Protein AF-A0A8J5MTJ2-F1 (afdb_monomer)

Nearest PDB structures (foldseek):
  2j9d-assembly2_F  TM=2.399E-01  e=3.112E+00  Methanocaldococcus jannaschii

Organism: Homarus americanus (NCBI:txid6706)

Secondary structure (DSSP, 8-state):
--------SS--HHHHHHHHHHHHHHHTSSSPPP-EEEEEEEE-----EE-SS-EESB--SS----S-PPBP-EEEEEEEE-

pLDDT: mean 77.91, std 16.33, range [28.97, 95.56]

Structure (mmCIF, N/CA/C/O backbone):
data_AF-A0A8J5MTJ2-F1
#
_entry.id   AF-A0A8J5MTJ2-F1
#
loop_
_atom_site.group_PDB
_atom_site.id
_atom_site.type_symbol
_atom_site.label_atom_id
_atom_site.label_alt_id
_atom_site.label_comp_id
_atom_site.label_asym_id
_atom_site.label_entity_id
_atom_site.label_seq_id
_atom_site.pdbx_PDB_ins_code
_atom_site.Cartn_x
_atom_site.Cartn_y
_atom_site.Cartn_z
_atom_site.occupancy
_atom_site.B_iso_or_equiv
_atom_site.auth_seq_id
_atom_site.auth_comp_id
_atom_site.auth_asym_id
_atom_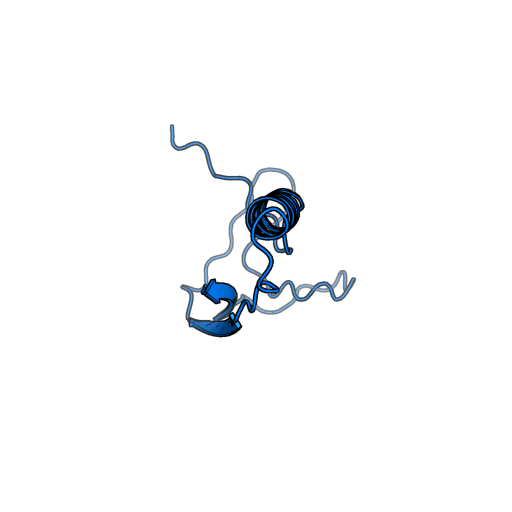site.auth_atom_id
_atom_site.pdbx_PDB_model_num
ATOM 1 N N . MET A 1 1 ? -10.789 0.847 -22.687 1.00 32.66 1 MET A N 1
ATOM 2 C CA . MET A 1 1 ? -9.866 1.887 -22.191 1.00 32.66 1 MET A CA 1
ATOM 3 C C . MET A 1 1 ? -9.951 1.837 -20.676 1.00 32.66 1 MET A C 1
ATOM 5 O O . MET A 1 1 ? -10.942 2.290 -20.122 1.00 32.66 1 MET A O 1
ATOM 9 N N . VAL A 1 2 ? -9.033 1.115 -20.033 1.00 35.16 2 VAL A N 1
ATOM 10 C CA . VAL A 1 2 ? -9.053 0.932 -18.576 1.00 35.16 2 VAL A CA 1
ATOM 11 C C . VAL A 1 2 ? -8.494 2.212 -17.973 1.00 35.16 2 VAL A C 1
ATOM 13 O O . VAL A 1 2 ? -7.353 2.571 -18.249 1.00 35.16 2 VAL A O 1
ATOM 16 N N . GLN A 1 3 ? -9.324 2.949 -17.238 1.00 28.97 3 GLN A N 1
ATOM 17 C CA . GLN A 1 3 ? -8.844 4.077 -16.453 1.00 28.97 3 GLN A CA 1
ATOM 18 C C . GLN A 1 3 ? -8.019 3.500 -15.304 1.00 28.97 3 GLN A C 1
ATOM 20 O O . GLN A 1 3 ? -8.564 2.833 -14.426 1.00 28.97 3 GLN A O 1
ATOM 25 N N . TYR A 1 4 ? -6.702 3.692 -15.354 1.00 39.22 4 TYR A N 1
ATOM 26 C CA . TYR A 1 4 ? -5.827 3.336 -14.248 1.00 39.22 4 TYR A CA 1
ATOM 27 C C . TYR A 1 4 ? -6.161 4.250 -13.070 1.00 39.22 4 TYR A C 1
ATOM 29 O O . TYR A 1 4 ? -6.095 5.477 -13.169 1.00 39.22 4 TYR A O 1
ATOM 37 N N . SER A 1 5 ? -6.593 3.629 -11.975 1.00 42.50 5 SER A N 1
ATOM 38 C CA . SER A 1 5 ? -6.757 4.294 -10.690 1.00 42.50 5 SER A CA 1
ATOM 39 C C . SER A 1 5 ? -5.414 4.895 -10.285 1.00 42.50 5 SER A C 1
ATOM 41 O O . SER A 1 5 ? -4.381 4.237 -10.383 1.00 42.50 5 SER A O 1
ATOM 43 N N . ARG A 1 6 ? -5.426 6.158 -9.864 1.00 45.19 6 ARG A N 1
ATOM 44 C CA . ARG A 1 6 ? -4.252 6.899 -9.403 1.00 45.19 6 ARG A CA 1
ATOM 45 C C . ARG A 1 6 ? -3.704 6.209 -8.145 1.00 45.19 6 ARG A C 1
ATOM 47 O O . ARG A 1 6 ? -4.199 6.463 -7.051 1.00 45.19 6 ARG A O 1
ATOM 54 N N . SER A 1 7 ? -2.729 5.312 -8.286 1.00 53.47 7 SER A N 1
ATOM 55 C CA . SER A 1 7 ? -2.091 4.646 -7.147 1.00 53.47 7 SER A CA 1
ATOM 56 C C . SER A 1 7 ? -1.088 5.600 -6.503 1.00 53.47 7 SER A C 1
ATOM 58 O O . SER A 1 7 ? 0.079 5.6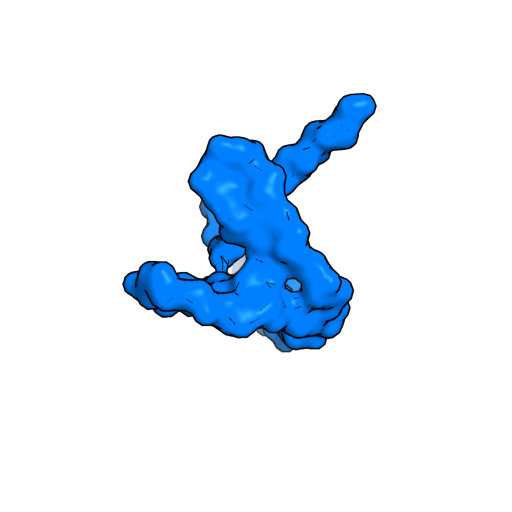74 -6.885 1.00 53.47 7 SER A O 1
ATOM 60 N N . GLU A 1 8 ? -1.563 6.407 -5.561 1.00 59.12 8 GLU A N 1
ATOM 61 C CA . GLU A 1 8 ? -0.692 7.162 -4.664 1.00 59.12 8 GLU A CA 1
ATOM 62 C C . GLU A 1 8 ? -0.171 6.194 -3.594 1.00 59.12 8 GLU A C 1
ATOM 64 O O . GLU A 1 8 ? -0.959 5.632 -2.837 1.00 59.12 8 GLU A O 1
ATOM 69 N N . THR A 1 9 ? 1.146 5.969 -3.536 1.00 61.25 9 THR A N 1
ATOM 70 C CA . THR A 1 9 ? 1.805 5.069 -2.568 1.00 61.25 9 THR A CA 1
ATOM 71 C C . THR A 1 9 ? 1.863 5.677 -1.161 1.00 61.25 9 THR A C 1
ATOM 73 O O . THR A 1 9 ? 2.922 5.840 -0.564 1.00 61.25 9 THR A O 1
ATOM 76 N N . ARG A 1 10 ? 0.723 6.138 -0.641 1.00 68.25 10 ARG A N 1
ATOM 77 C CA . ARG A 1 10 ? 0.604 6.831 0.648 1.00 68.25 10 ARG A CA 1
ATOM 78 C C . ARG A 1 10 ? -0.764 6.569 1.262 1.00 68.25 10 ARG A C 1
ATOM 80 O O . ARG A 1 10 ? -1.726 6.254 0.563 1.00 68.25 10 ARG A O 1
ATOM 87 N N . ILE A 1 11 ? -0.872 6.763 2.575 1.00 77.06 11 ILE A N 1
ATOM 88 C CA . ILE A 1 11 ? -2.186 6.834 3.219 1.00 77.06 11 ILE A CA 1
ATOM 89 C C . ILE A 1 11 ? -2.916 8.050 2.642 1.00 77.06 11 ILE A C 1
ATOM 91 O O . ILE A 1 11 ? -2.463 9.186 2.782 1.00 77.06 11 ILE A O 1
ATOM 95 N N . THR A 1 12 ? -4.037 7.803 1.969 1.00 84.12 12 THR A N 1
ATOM 96 C CA . THR A 1 12 ? -4.770 8.853 1.258 1.00 84.12 12 THR A CA 1
ATOM 97 C C . THR A 1 12 ? -5.561 9.742 2.221 1.00 84.12 12 THR A C 1
ATOM 99 O O . THR A 1 12 ? -6.074 9.292 3.254 1.00 84.12 12 THR A O 1
ATOM 102 N N . GLU A 1 13 ? -5.751 11.010 1.859 1.00 85.75 13 GLU A N 1
ATOM 103 C CA . GLU A 1 13 ? -6.648 11.905 2.601 1.00 85.75 13 GLU A CA 1
ATOM 104 C C . GLU A 1 13 ? -8.087 11.372 2.635 1.00 85.75 13 GLU A C 1
ATOM 106 O O . GLU A 1 13 ? -8.789 11.537 3.635 1.00 85.75 13 GLU A O 1
ATOM 111 N N . ALA A 1 14 ? -8.508 10.675 1.574 1.00 86.31 14 ALA A N 1
ATOM 112 C CA . ALA A 1 14 ? -9.810 10.024 1.499 1.00 86.31 14 ALA A CA 1
ATOM 113 C C . ALA A 1 14 ? -9.980 8.967 2.603 1.00 86.31 14 ALA A C 1
ATOM 115 O O . ALA A 1 14 ? -10.990 8.992 3.311 1.00 86.31 14 ALA A O 1
ATOM 116 N N . SER A 1 15 ? -8.977 8.104 2.818 1.00 85.31 15 SER A N 1
ATOM 117 C CA . SER A 1 15 ? -8.996 7.136 3.925 1.00 85.31 15 SER A CA 1
ATOM 118 C C . SER A 1 15 ? -9.074 7.819 5.294 1.00 85.31 15 SER A C 1
ATOM 120 O O . SER A 1 15 ? -9.895 7.433 6.125 1.00 85.31 15 SER A O 1
ATOM 122 N N . PHE A 1 16 ? -8.320 8.899 5.523 1.00 86.31 16 PHE A N 1
ATOM 123 C CA . PHE A 1 16 ? -8.414 9.655 6.778 1.00 86.31 16 PHE A CA 1
ATOM 124 C C . PHE A 1 16 ? -9.774 10.333 6.973 1.00 86.31 16 PHE A C 1
ATOM 126 O O . PHE A 1 16 ? -10.289 10.385 8.092 1.00 86.31 16 PHE A O 1
ATOM 133 N N . SER A 1 17 ? -10.367 10.866 5.906 1.00 89.19 17 SER A N 1
ATOM 134 C CA . SER A 1 17 ? -11.696 11.477 5.947 1.00 89.19 17 SER A CA 1
ATOM 135 C C . SER A 1 17 ? -12.769 10.456 6.337 1.00 89.19 17 SER A C 1
ATOM 137 O O . SER A 1 17 ? -13.599 10.735 7.206 1.00 89.19 17 SER A O 1
ATOM 139 N N . ALA A 1 18 ? -12.698 9.242 5.780 1.00 87.00 18 ALA A N 1
ATOM 140 C CA . ALA A 1 18 ? -13.599 8.145 6.123 1.00 87.00 18 ALA A CA 1
ATOM 141 C C . ALA A 1 18 ? -13.498 7.757 7.609 1.00 87.00 18 ALA A C 1
ATOM 143 O O . ALA A 1 18 ? -14.520 7.664 8.293 1.00 87.00 18 ALA A O 1
ATOM 144 N N . LEU A 1 19 ? -12.275 7.633 8.142 1.00 86.88 19 LEU A N 1
ATOM 145 C CA . LEU A 1 19 ? -12.045 7.371 9.568 1.00 86.88 19 LEU A CA 1
ATOM 146 C C . LEU A 1 19 ? -12.645 8.473 10.452 1.00 86.88 19 LEU A C 1
ATOM 148 O O . LEU A 1 19 ? -13.375 8.186 11.401 1.00 86.88 19 LEU A O 1
ATOM 152 N N . LYS A 1 20 ? -12.417 9.748 10.108 1.00 87.44 20 LYS A N 1
ATOM 153 C CA . LYS A 1 20 ? -12.999 10.892 10.833 1.00 87.44 20 LYS A CA 1
ATOM 154 C C . LYS A 1 20 ? -14.525 10.847 10.835 1.00 87.44 20 LYS A C 1
ATOM 156 O O . LYS A 1 20 ? -15.142 11.147 11.853 1.00 87.44 20 LYS A O 1
ATOM 161 N N . GLN A 1 21 ? -15.144 10.494 9.710 1.00 86.19 21 GLN A N 1
ATOM 162 C CA . GLN A 1 21 ? -16.598 10.389 9.621 1.00 86.19 21 GLN A CA 1
ATOM 163 C C . GLN A 1 21 ? -17.141 9.260 10.504 1.00 86.19 21 GLN A C 1
ATOM 165 O O . GLN A 1 21 ? -18.168 9.441 11.157 1.00 86.19 21 GLN A O 1
ATOM 170 N N . LYS A 1 22 ? -16.448 8.121 10.557 1.00 84.31 22 LYS A N 1
ATOM 171 C CA . LYS A 1 22 ? -16.818 6.979 11.398 1.00 84.31 22 LYS A CA 1
ATOM 172 C C . LYS A 1 22 ? -16.768 7.320 12.886 1.00 84.31 22 LYS A C 1
ATOM 174 O O . LYS A 1 22 ? -17.725 7.046 13.599 1.00 84.31 22 LYS A O 1
ATOM 179 N N . VAL A 1 23 ? -15.707 8.001 13.322 1.00 83.56 23 VAL A N 1
ATOM 180 C CA . VAL A 1 23 ? -15.564 8.483 14.707 1.00 83.56 23 VAL A CA 1
ATOM 181 C C . VAL A 1 23 ? -16.649 9.499 15.070 1.00 83.56 23 VAL A C 1
ATOM 183 O O . VAL A 1 23 ? -17.199 9.439 16.166 1.00 83.56 23 VAL A O 1
ATOM 186 N N . LYS A 1 24 ? -17.004 10.412 14.156 1.00 82.12 24 LYS A N 1
ATOM 187 C CA . LYS A 1 24 ? -18.092 11.378 14.389 1.00 82.12 24 LYS A CA 1
ATOM 188 C C . LYS A 1 24 ? -19.445 10.693 14.580 1.00 82.12 24 LYS A C 1
ATOM 190 O O . LYS A 1 24 ? -20.150 11.024 15.519 1.00 82.12 24 LYS A O 1
ATOM 195 N N . LYS A 1 25 ? -19.779 9.710 13.734 1.00 74.00 25 LYS A N 1
ATOM 196 C CA . LYS A 1 25 ? -21.047 8.962 13.834 1.00 74.00 25 LYS A CA 1
ATOM 197 C C . LYS A 1 25 ? -2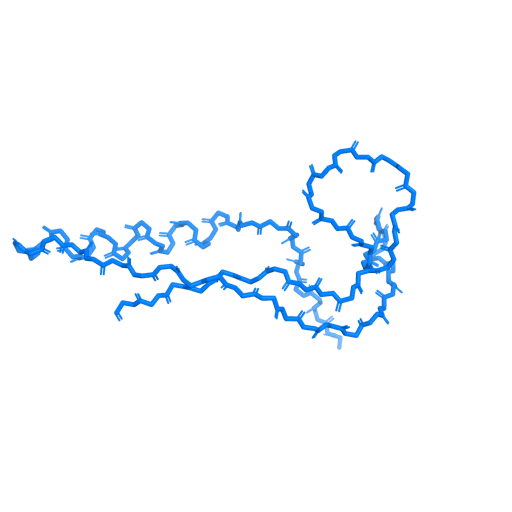1.219 8.249 15.173 1.00 74.00 25 LYS A C 1
ATOM 199 O O . LYS A 1 25 ? -22.331 8.136 15.657 1.00 74.00 25 LYS A O 1
ATOM 204 N N . SER A 1 26 ? -20.128 7.775 15.763 1.00 66.19 26 SER A N 1
ATOM 205 C CA . SER A 1 26 ? -20.168 7.112 17.065 1.00 66.19 26 SER A CA 1
ATOM 206 C C . SER A 1 26 ? -20.151 8.048 18.259 1.00 66.19 26 SER A C 1
ATOM 208 O O . SER A 1 26 ? -20.438 7.601 19.355 1.00 66.19 26 SER A O 1
ATOM 210 N N . THR A 1 27 ? -19.769 9.320 18.091 1.00 57.50 27 THR A N 1
ATOM 211 C CA . THR A 1 27 ? -19.717 10.251 19.233 1.00 57.50 27 THR A CA 1
ATOM 212 C C . THR A 1 27 ? -21.113 10.683 19.687 1.00 57.50 27 THR A C 1
ATOM 214 O O . THR A 1 27 ? -21.258 11.172 20.804 1.00 57.50 27 THR A O 1
ATOM 217 N N . ASP A 1 28 ? -22.128 10.479 18.840 1.00 59.47 28 ASP A N 1
ATOM 218 C CA . ASP A 1 28 ? -23.537 10.703 19.175 1.00 59.47 28 ASP A CA 1
ATOM 219 C C . ASP A 1 28 ? -24.097 9.604 20.107 1.00 59.47 28 ASP A C 1
ATOM 221 O O . ASP A 1 28 ? -25.107 9.820 20.777 1.00 59.47 28 ASP A O 1
ATOM 225 N N . GLU A 1 29 ? -23.413 8.457 20.226 1.00 57.31 29 GLU A N 1
ATOM 226 C CA . GLU A 1 29 ? -23.725 7.392 21.183 1.00 57.31 29 GLU A CA 1
ATOM 227 C C . GLU A 1 29 ? -22.669 7.393 22.303 1.00 57.31 29 GLU A C 1
ATOM 229 O O . GLU A 1 29 ? -21.470 7.453 22.065 1.00 57.31 29 GLU A O 1
ATOM 234 N N . THR A 1 30 ? -23.092 7.379 23.567 1.00 54.62 30 THR A N 1
ATOM 235 C CA . THR A 1 30 ? -22.266 7.671 24.764 1.00 54.62 30 THR A CA 1
ATOM 236 C C . THR A 1 30 ? -21.148 6.642 25.062 1.00 54.62 30 THR A C 1
ATOM 238 O O . THR A 1 30 ? -20.531 6.664 26.126 1.00 54.62 30 THR A O 1
ATOM 241 N N . SER A 1 31 ? -20.850 5.740 24.130 1.00 58.91 31 SER A N 1
ATOM 242 C CA . SER A 1 31 ? -19.780 4.746 24.181 1.00 58.91 31 SER A CA 1
ATOM 243 C C . SER A 1 31 ? -18.654 5.142 23.226 1.00 58.91 31 SER A C 1
ATOM 245 O O . SER A 1 31 ? -18.844 5.164 22.014 1.00 58.91 31 SER A O 1
ATOM 247 N N . GLY A 1 32 ? -17.470 5.456 23.759 1.00 59.81 32 GLY A N 1
ATOM 248 C CA . GLY A 1 32 ? -16.299 5.779 22.941 1.00 59.81 32 GLY A CA 1
ATOM 249 C C . GLY A 1 32 ? -16.011 4.696 21.896 1.00 59.81 32 GLY A C 1
ATOM 250 O O . GLY A 1 32 ? -16.030 3.506 22.205 1.00 59.81 32 GLY A O 1
ATOM 251 N N . ASN A 1 33 ? -15.740 5.113 20.660 1.00 66.62 33 ASN A N 1
ATOM 252 C CA . ASN A 1 33 ? -15.476 4.185 19.568 1.00 66.62 33 ASN A CA 1
ATOM 253 C C . ASN A 1 33 ? -14.076 3.579 19.689 1.00 66.62 33 ASN A C 1
ATOM 255 O O . ASN A 1 33 ? -13.074 4.290 19.576 1.00 66.62 33 ASN A O 1
ATOM 259 N N . ILE A 1 34 ? -14.012 2.263 19.881 1.00 75.50 34 ILE A N 1
ATOM 260 C CA . ILE A 1 34 ? -12.777 1.489 19.764 1.00 75.50 34 ILE A CA 1
ATOM 261 C C . ILE A 1 34 ? -12.676 1.026 18.313 1.00 75.50 34 ILE A C 1
ATOM 263 O O . ILE A 1 34 ? -13.579 0.367 17.808 1.00 75.50 34 ILE A O 1
ATOM 267 N N . LEU A 1 35 ? -11.582 1.383 17.648 1.00 77.56 35 LEU A N 1
ATOM 268 C CA . LEU A 1 35 ? -11.262 0.920 16.300 1.00 77.56 35 LEU A CA 1
ATOM 269 C C . LEU A 1 35 ? -9.984 0.089 16.380 1.00 77.56 35 LEU A C 1
ATOM 271 O O . LEU A 1 35 ? -9.049 0.459 17.096 1.00 77.56 35 LEU A O 1
ATOM 275 N N . SER A 1 36 ? -9.934 -1.016 15.645 1.00 85.38 36 SER A N 1
ATOM 276 C CA . SER A 1 36 ? -8.721 -1.805 15.471 1.00 85.38 36 SER A CA 1
ATOM 277 C C . SER A 1 36 ? -8.092 -1.470 14.124 1.00 85.38 36 SER A C 1
ATOM 279 O O . SER A 1 36 ? -8.759 -1.498 13.091 1.00 85.38 36 SER A O 1
ATOM 281 N N . LEU A 1 37 ? -6.805 -1.126 14.132 1.00 88.56 37 LEU A N 1
ATOM 282 C CA . LEU A 1 37 ? -6.023 -0.952 12.914 1.00 88.56 37 LEU A CA 1
ATOM 283 C C . LEU A 1 37 ? -5.137 -2.182 12.735 1.00 88.56 37 LEU A C 1
ATOM 285 O O . LEU A 1 37 ? -4.244 -2.431 13.543 1.00 88.56 37 LEU A O 1
ATOM 289 N N . VAL A 1 38 ? -5.392 -2.933 11.672 1.00 91.75 38 VAL A N 1
ATOM 290 C CA . VAL A 1 38 ? -4.611 -4.099 11.269 1.00 91.75 38 VAL A CA 1
ATOM 291 C C . VAL A 1 38 ? -3.598 -3.667 10.216 1.00 91.75 38 VAL A C 1
ATOM 293 O O . VAL A 1 38 ? -3.932 -2.936 9.281 1.00 91.75 38 VAL A O 1
ATOM 296 N N . MET A 1 39 ? -2.358 -4.114 10.382 1.00 92.12 39 MET A N 1
ATOM 297 C CA . MET A 1 39 ? -1.273 -3.913 9.426 1.00 92.12 39 MET A CA 1
ATOM 298 C C . MET A 1 39 ? -0.783 -5.275 8.957 1.00 92.12 39 MET A C 1
ATOM 300 O O . MET A 1 39 ? -0.627 -6.171 9.786 1.00 92.12 39 MET A O 1
ATOM 304 N N . ASP A 1 40 ? -0.545 -5.415 7.658 1.00 93.75 40 ASP A N 1
ATOM 305 C CA . ASP A 1 40 ? -0.043 -6.660 7.076 1.00 93.75 40 ASP A CA 1
ATOM 306 C C . ASP A 1 40 ? 0.810 -6.399 5.829 1.00 93.75 40 ASP A C 1
ATOM 308 O O . ASP A 1 40 ? 0.695 -5.349 5.185 1.00 93.75 40 ASP A O 1
ATOM 312 N N . GLU A 1 41 ? 1.640 -7.372 5.473 1.00 92.19 41 GLU A N 1
ATOM 313 C CA . GLU A 1 41 ? 2.462 -7.383 4.268 1.00 92.19 41 GLU A CA 1
ATOM 314 C C . GLU A 1 41 ? 1.830 -8.297 3.216 1.00 92.19 41 GLU A C 1
ATOM 316 O O . GLU A 1 41 ? 1.581 -9.481 3.436 1.00 92.19 41 GLU A O 1
ATOM 321 N N . MET A 1 42 ? 1.569 -7.747 2.031 1.00 92.81 42 MET A N 1
ATOM 322 C CA . MET A 1 42 ? 0.978 -8.489 0.924 1.00 92.81 42 MET A CA 1
ATOM 323 C C . MET A 1 42 ? 1.996 -8.673 -0.193 1.00 92.81 42 MET A C 1
ATOM 325 O O . MET A 1 42 ? 2.461 -7.695 -0.777 1.00 92.81 42 MET A O 1
ATOM 329 N N . ALA A 1 43 ? 2.300 -9.921 -0.550 1.00 95.56 43 ALA A N 1
ATOM 330 C CA . ALA A 1 43 ? 3.127 -10.214 -1.715 1.00 95.56 43 ALA A CA 1
ATOM 331 C C . ALA A 1 43 ? 2.453 -9.718 -3.007 1.00 95.56 43 ALA A C 1
ATOM 333 O O . ALA A 1 43 ? 1.289 -10.020 -3.280 1.00 95.56 43 ALA A O 1
ATOM 334 N N . ILE A 1 44 ? 3.205 -8.989 -3.831 1.00 93.12 44 ILE A N 1
ATOM 335 C CA . ILE A 1 44 ? 2.760 -8.450 -5.117 1.00 93.12 44 ILE A CA 1
ATOM 336 C C . ILE A 1 44 ? 3.623 -8.983 -6.259 1.00 93.12 44 ILE A C 1
ATOM 338 O O . ILE A 1 44 ? 4.788 -9.356 -6.102 1.00 93.12 44 ILE A O 1
ATOM 342 N N . ARG A 1 45 ? 3.050 -9.009 -7.464 1.00 94.44 45 ARG A N 1
ATOM 343 C CA . ARG A 1 45 ? 3.818 -9.337 -8.663 1.00 94.4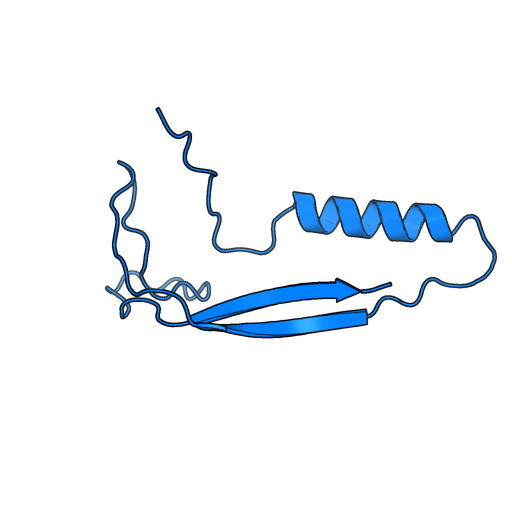4 45 ARG A CA 1
ATOM 344 C C . ARG A 1 45 ? 4.777 -8.190 -8.974 1.00 94.44 45 ARG A C 1
ATOM 346 O O . ARG A 1 45 ? 4.336 -7.079 -9.243 1.00 94.44 45 ARG A O 1
ATOM 353 N N . GLN A 1 46 ? 6.067 -8.503 -9.034 1.00 93.88 46 GLN A N 1
ATOM 354 C CA . GLN A 1 46 ? 7.095 -7.586 -9.523 1.00 93.88 46 GLN A CA 1
ATOM 355 C C . GLN A 1 46 ? 6.758 -7.135 -10.951 1.00 93.88 46 GLN A C 1
ATOM 357 O O . GLN A 1 46 ? 6.717 -7.949 -11.880 1.00 93.88 46 GLN A O 1
ATOM 362 N N . HIS A 1 47 ? 6.492 -5.845 -11.119 1.00 92.56 47 HIS A N 1
ATOM 363 C CA . HIS A 1 47 ? 6.159 -5.235 -12.398 1.00 92.56 47 HIS A CA 1
ATOM 364 C C . HIS A 1 47 ? 6.563 -3.766 -12.371 1.00 92.56 47 HIS A C 1
ATOM 366 O O . HIS A 1 47 ? 6.284 -3.091 -11.388 1.00 92.56 47 HIS A O 1
ATOM 372 N N . VAL A 1 48 ? 7.208 -3.292 -13.438 1.00 91.62 48 VAL A N 1
ATOM 373 C CA . VAL A 1 48 ? 7.578 -1.883 -13.604 1.00 91.62 48 VAL A CA 1
ATOM 374 C C . VAL A 1 48 ? 6.809 -1.326 -14.791 1.00 91.62 48 VAL A C 1
ATOM 376 O O . VAL A 1 48 ? 6.856 -1.904 -15.879 1.00 91.62 48 VAL A O 1
ATOM 379 N N . GLU A 1 49 ? 6.125 -0.205 -14.585 1.00 92.56 49 GLU A N 1
ATOM 380 C CA . GLU A 1 49 ? 5.345 0.476 -15.621 1.00 92.56 49 GLU A CA 1
ATOM 381 C C . GLU A 1 49 ? 5.651 1.977 -15.666 1.00 92.56 49 GLU A C 1
ATOM 383 O O . GLU A 1 49 ? 5.996 2.587 -14.655 1.00 92.56 49 GLU A O 1
ATOM 388 N N . TRP A 1 50 ? 5.541 2.574 -16.854 1.00 88.81 50 TRP A N 1
ATOM 389 C CA . TRP A 1 50 ? 5.671 4.016 -17.070 1.00 88.81 50 TRP A CA 1
ATOM 390 C C . TRP A 1 50 ? 4.295 4.608 -17.367 1.00 88.81 50 TRP A C 1
ATOM 392 O O . TRP A 1 50 ? 3.656 4.222 -18.346 1.00 88.81 50 TRP A O 1
ATOM 402 N N . ASP A 1 51 ? 3.856 5.573 -16.561 1.00 88.00 51 ASP A N 1
ATOM 403 C CA . ASP A 1 51 ? 2.526 6.189 -16.688 1.00 88.00 51 ASP A CA 1
ATOM 404 C C . ASP A 1 51 ? 2.502 7.467 -17.552 1.00 88.00 51 ASP A C 1
ATOM 406 O O . ASP A 1 51 ? 1.482 8.154 -17.631 1.00 88.00 51 ASP A O 1
ATOM 410 N N . GLY A 1 52 ? 3.624 7.821 -18.187 1.00 91.00 52 GLY A N 1
ATOM 411 C CA . GLY A 1 52 ? 3.794 9.098 -18.889 1.00 91.00 52 GLY A CA 1
ATOM 412 C C . GLY A 1 52 ? 4.483 10.189 -18.064 1.00 91.00 52 GLY A C 1
ATOM 413 O O . GLY A 1 52 ? 4.868 11.208 -18.636 1.00 91.00 52 GLY A O 1
ATOM 414 N N . LYS A 1 53 ? 4.649 10.000 -16.750 1.00 87.12 53 LYS A N 1
ATOM 415 C CA . LYS A 1 53 ? 5.251 10.973 -15.825 1.00 87.12 53 LYS A CA 1
ATOM 416 C C . LYS A 1 53 ? 6.346 10.376 -14.948 1.00 87.12 53 LYS A C 1
ATOM 418 O O . LYS A 1 53 ? 7.358 11.039 -14.739 1.00 87.12 53 LYS A O 1
ATOM 423 N N . LYS A 1 54 ? 6.142 9.172 -14.413 1.00 84.44 54 LYS A N 1
ATOM 424 C CA . LYS A 1 54 ? 7.115 8.466 -13.576 1.00 84.44 54 LYS A CA 1
ATOM 425 C C . LYS A 1 54 ? 7.053 6.955 -13.795 1.00 84.44 54 LYS A C 1
ATOM 427 O O . LYS A 1 54 ? 6.056 6.414 -14.274 1.00 84.44 54 LYS A O 1
ATOM 432 N N . TYR A 1 55 ? 8.139 6.281 -13.430 1.00 86.06 55 TYR A N 1
ATOM 433 C CA . TYR A 1 55 ? 8.136 4.828 -13.319 1.00 86.06 55 TYR A CA 1
ATOM 434 C C . TYR A 1 55 ? 7.504 4.416 -11.987 1.00 86.06 55 TYR A C 1
ATOM 436 O O . TYR A 1 55 ? 7.797 5.003 -10.945 1.00 86.06 55 TYR A O 1
ATOM 444 N N . HIS A 1 56 ? 6.658 3.394 -12.032 1.00 86.44 56 HIS A N 1
ATOM 445 C CA . HIS A 1 56 ? 6.046 2.741 -10.876 1.00 86.44 56 HIS A CA 1
ATOM 446 C C . HIS A 1 56 ? 6.563 1.313 -10.754 1.00 86.44 56 HIS A C 1
ATOM 448 O O . HIS A 1 56 ? 7.036 0.741 -11.735 1.00 86.44 56 HIS A O 1
ATOM 454 N N . GLY A 1 57 ? 6.446 0.729 -9.562 1.00 88.31 57 GLY A N 1
ATOM 455 C CA . GLY A 1 57 ? 6.838 -0.661 -9.313 1.00 88.31 57 GLY A CA 1
ATOM 456 C C . GLY A 1 57 ? 8.174 -0.840 -8.598 1.00 88.31 57 GLY A C 1
ATOM 457 O O . GLY A 1 57 ? 8.591 -1.970 -8.361 1.00 88.31 57 GLY A O 1
ATOM 458 N N . PHE A 1 58 ? 8.837 0.250 -8.227 1.00 89.50 58 PHE A N 1
ATOM 459 C CA . PHE A 1 58 ? 9.983 0.228 -7.321 1.00 89.50 58 PHE A CA 1
ATOM 460 C C . PHE A 1 58 ? 9.527 0.378 -5.869 1.00 89.50 58 PHE A C 1
ATOM 462 O O . PHE A 1 58 ? 8.399 0.798 -5.608 1.00 89.50 58 PHE A O 1
ATOM 469 N N . ILE A 1 59 ? 10.390 -0.000 -4.927 1.00 87.94 59 ILE A N 1
ATOM 470 C CA . ILE A 1 59 ? 10.153 0.221 -3.499 1.00 87.94 59 ILE A CA 1
ATOM 471 C C . I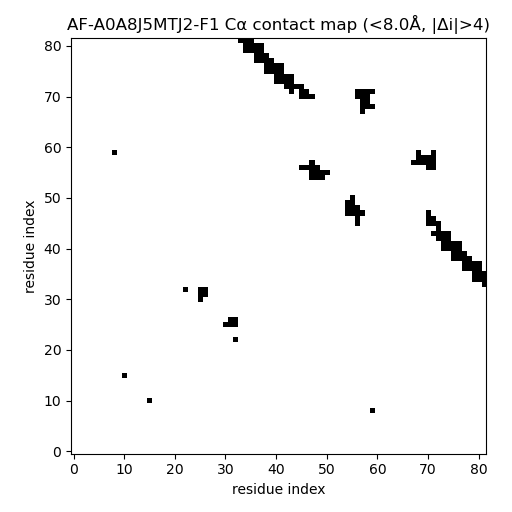LE A 1 59 ? 9.902 1.715 -3.275 1.00 87.94 59 ILE A C 1
ATOM 473 O O . ILE A 1 59 ? 10.711 2.549 -3.661 1.00 87.94 59 ILE A O 1
ATOM 477 N N . ASP A 1 60 ? 8.780 2.036 -2.642 1.00 81.00 60 ASP A N 1
ATOM 478 C CA . ASP A 1 60 ? 8.360 3.404 -2.348 1.00 81.00 60 ASP A CA 1
ATOM 479 C C . ASP A 1 60 ? 7.886 3.446 -0.892 1.00 81.00 60 ASP A C 1
ATOM 481 O O . ASP A 1 60 ? 6.709 3.282 -0.576 1.00 81.00 60 ASP A O 1
ATOM 485 N N . VAL A 1 61 ? 8.858 3.569 0.013 1.00 76.00 61 VAL A N 1
ATOM 486 C CA . VAL A 1 61 ? 8.642 3.684 1.467 1.00 76.00 61 VAL A CA 1
ATOM 487 C C . VAL A 1 61 ? 8.743 5.139 1.940 1.00 76.00 61 VAL A C 1
ATOM 489 O O . VAL A 1 61 ? 9.005 5.405 3.110 1.00 76.00 61 VAL A O 1
ATOM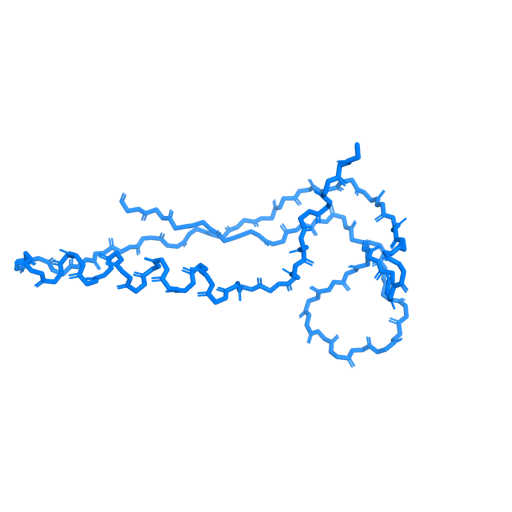 492 N N . GLY A 1 62 ? 8.569 6.106 1.030 1.00 71.69 62 GLY A N 1
ATOM 493 C CA . GLY A 1 62 ? 8.677 7.534 1.344 1.00 71.69 62 GLY A CA 1
ATOM 494 C C . GLY A 1 62 ? 10.088 7.996 1.721 1.00 71.69 62 GLY A C 1
ATOM 495 O O . GLY A 1 62 ? 10.257 9.123 2.177 1.00 71.69 62 GLY A O 1
ATOM 496 N N . THR A 1 63 ? 11.102 7.152 1.526 1.00 63.19 63 THR A N 1
ATOM 497 C CA . THR A 1 63 ? 12.502 7.569 1.521 1.00 63.19 63 THR A CA 1
ATOM 498 C C . THR A 1 63 ? 12.686 8.441 0.289 1.00 63.19 63 THR A C 1
ATOM 500 O O . THR A 1 63 ? 12.559 7.931 -0.819 1.00 63.19 63 THR A O 1
ATOM 503 N N . GLU A 1 64 ? 12.921 9.739 0.463 1.00 66.69 64 GLU A N 1
ATOM 504 C CA . GLU A 1 64 ? 13.137 10.737 -0.603 1.00 66.69 64 GLU A CA 1
ATOM 505 C C . GLU A 1 64 ? 14.455 10.493 -1.377 1.00 66.69 64 GLU A C 1
ATOM 507 O O . GLU A 1 64 ? 15.230 11.407 -1.638 1.00 66.69 64 GLU A O 1
ATOM 512 N N . LEU A 1 65 ? 14.761 9.231 -1.674 1.00 66.31 65 LEU A N 1
ATOM 513 C CA . LEU A 1 65 ? 15.941 8.780 -2.386 1.00 66.31 65 LEU A CA 1
ATOM 514 C C . LEU A 1 65 ? 15.629 8.789 -3.882 1.00 66.31 65 LEU A C 1
ATOM 516 O O . LEU A 1 65 ? 14.708 8.111 -4.331 1.00 66.31 65 LEU A O 1
ATOM 520 N N . ASP A 1 66 ? 16.427 9.544 -4.633 1.00 59.66 66 ASP A N 1
ATOM 521 C CA . ASP A 1 66 ? 16.341 9.647 -6.097 1.00 59.66 66 ASP A CA 1
ATOM 522 C C . ASP A 1 66 ? 17.032 8.479 -6.831 1.00 59.66 66 ASP A C 1
ATOM 524 O O . ASP A 1 66 ? 16.987 8.393 -8.061 1.00 59.66 66 ASP A O 1
ATOM 528 N N . ASP A 1 67 ? 17.676 7.569 -6.097 1.00 66.06 67 ASP A N 1
ATOM 529 C CA . ASP A 1 67 ? 18.336 6.403 -6.681 1.00 66.06 67 ASP A CA 1
ATOM 530 C C . ASP A 1 67 ? 17.314 5.339 -7.117 1.00 66.06 67 ASP A C 1
ATOM 532 O O . ASP A 1 67 ? 16.274 5.170 -6.474 1.00 66.06 67 ASP A O 1
ATOM 536 N N . PRO A 1 68 ? 17.593 4.565 -8.185 1.00 67.56 68 PRO A N 1
ATOM 537 C CA . PRO A 1 68 ? 16.717 3.481 -8.608 1.00 67.56 68 PRO A CA 1
ATOM 538 C C . PRO A 1 68 ? 16.673 2.394 -7.530 1.00 67.56 68 PRO A C 1
ATOM 540 O O . PRO A 1 68 ? 17.554 1.536 -7.428 1.00 67.56 68 PRO A O 1
ATOM 543 N N . LEU A 1 69 ? 15.623 2.444 -6.713 1.00 84.31 69 LEU A N 1
ATOM 544 C CA . LEU A 1 69 ? 15.343 1.445 -5.696 1.00 84.31 69 LEU A CA 1
ATOM 545 C C . LEU A 1 69 ? 14.990 0.099 -6.355 1.00 84.31 69 LEU A C 1
ATOM 547 O O . LEU A 1 69 ? 14.543 0.062 -7.501 1.00 84.31 69 LEU A O 1
ATOM 551 N N . PRO A 1 70 ? 15.181 -1.036 -5.662 1.00 90.25 70 PRO A N 1
ATOM 552 C CA . PRO A 1 70 ? 14.785 -2.340 -6.184 1.00 90.25 70 PRO A CA 1
ATOM 553 C C . PRO A 1 70 ? 13.291 -2.411 -6.535 1.00 90.25 70 PRO A C 1
ATOM 555 O O . PRO A 1 70 ? 12.470 -1.688 -5.972 1.00 90.25 70 PRO A O 1
ATOM 558 N N . VAL A 1 71 ? 12.926 -3.325 -7.439 1.00 92.62 71 VAL A N 1
ATOM 559 C CA . VAL A 1 71 ? 11.518 -3.602 -7.774 1.00 92.62 71 VAL A CA 1
ATOM 560 C C . VAL A 1 71 ? 10.785 -4.113 -6.532 1.00 92.62 71 VAL A C 1
ATOM 562 O O . VAL A 1 71 ? 11.277 -5.007 -5.836 1.00 92.62 71 VAL A O 1
ATOM 565 N N . ALA A 1 72 ? 9.608 -3.554 -6.261 1.00 91.81 72 ALA A N 1
ATOM 566 C CA . ALA A 1 72 ? 8.784 -3.917 -5.120 1.00 91.81 72 ALA A CA 1
ATOM 567 C C . ALA A 1 72 ? 8.270 -5.361 -5.250 1.00 91.81 72 ALA A C 1
ATOM 569 O O . ALA A 1 72 ? 7.811 -5.794 -6.310 1.00 91.81 72 ALA A O 1
ATOM 570 N N . 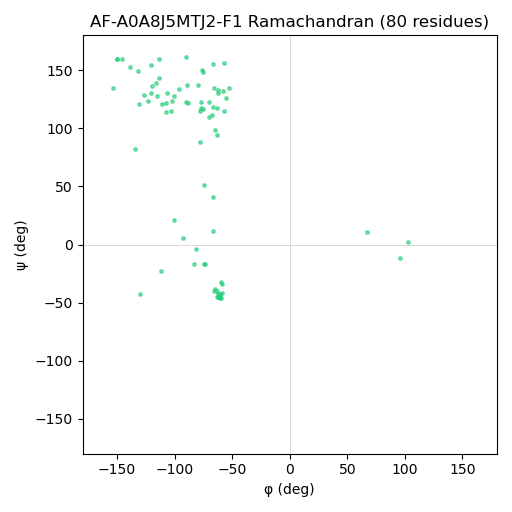LYS A 1 73 ? 8.361 -6.108 -4.148 1.00 94.88 73 LYS A N 1
ATOM 571 C CA . LYS A 1 73 ? 7.896 -7.502 -4.031 1.00 94.88 73 LYS A CA 1
ATOM 572 C C . LYS A 1 73 ? 6.701 -7.643 -3.104 1.00 94.88 73 LYS A C 1
ATOM 574 O O . LYS A 1 73 ? 5.951 -8.606 -3.221 1.00 94.88 73 LYS A O 1
A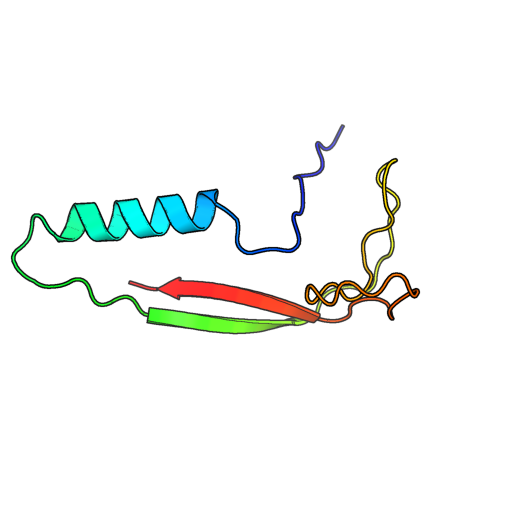TOM 579 N N . GLU A 1 74 ? 6.540 -6.690 -2.200 1.00 92.94 74 GLU A N 1
ATOM 580 C CA . GLU A 1 74 ? 5.528 -6.684 -1.155 1.00 92.94 74 GLU A CA 1
ATOM 581 C C . GLU A 1 74 ? 4.953 -5.273 -1.035 1.00 92.94 74 GLU A C 1
ATOM 583 O O . GLU A 1 74 ? 5.615 -4.287 -1.375 1.00 92.94 74 GLU A O 1
ATOM 588 N N . ALA A 1 75 ? 3.709 -5.188 -0.582 1.00 90.38 75 ALA A N 1
ATOM 589 C CA . ALA A 1 75 ? 3.016 -3.952 -0.271 1.00 90.38 75 ALA A CA 1
ATOM 590 C C . ALA A 1 75 ? 2.604 -3.961 1.203 1.00 90.38 75 ALA A C 1
ATOM 592 O O . ALA A 1 75 ? 1.990 -4.919 1.672 1.00 90.38 75 ALA A O 1
ATOM 593 N N . LEU A 1 76 ? 2.910 -2.875 1.915 1.00 89.38 76 LEU A N 1
ATOM 594 C CA . LEU A 1 76 ? 2.417 -2.659 3.270 1.00 89.38 76 LEU A CA 1
ATOM 595 C C . LEU A 1 76 ? 0.955 -2.209 3.206 1.00 89.38 76 LEU A C 1
ATOM 597 O O . LEU A 1 76 ? 0.630 -1.200 2.576 1.00 89.38 76 LEU A O 1
ATOM 601 N N . THR A 1 77 ? 0.073 -2.953 3.861 1.00 89.06 77 THR A N 1
ATOM 602 C CA . THR A 1 77 ? -1.369 -2.708 3.860 1.00 89.06 77 THR A CA 1
ATOM 603 C C . THR A 1 77 ? -1.857 -2.300 5.242 1.00 89.06 77 THR A C 1
ATOM 605 O O . THR A 1 77 ? -1.380 -2.792 6.262 1.00 89.06 77 THR A O 1
ATOM 608 N N . PHE A 1 78 ? -2.823 -1.382 5.265 1.00 87.81 78 PHE A N 1
ATOM 609 C CA . PHE A 1 78 ? -3.491 -0.912 6.474 1.00 87.81 78 PHE A CA 1
ATOM 610 C C . PHE A 1 78 ? -4.988 -1.139 6.307 1.00 87.81 78 PHE A C 1
ATOM 612 O O . PHE A 1 78 ? -5.588 -0.636 5.353 1.00 87.81 78 PHE A O 1
ATOM 619 N N . MET A 1 79 ? -5.595 -1.871 7.233 1.00 88.81 79 MET A N 1
ATOM 620 C CA . MET A 1 79 ? -7.025 -2.143 7.238 1.00 88.81 79 MET A CA 1
ATOM 621 C C . MET A 1 79 ? -7.619 -1.760 8.584 1.00 88.81 79 MET A C 1
ATOM 623 O O . MET A 1 79 ? -7.141 -2.166 9.638 1.00 88.81 79 MET A O 1
ATOM 627 N N . GLU A 1 80 ? -8.682 -0.971 8.545 1.00 87.44 80 GLU A N 1
ATOM 628 C CA . GLU A 1 80 ? -9.452 -0.656 9.737 1.00 87.44 80 GLU A CA 1
ATOM 629 C C . GLU A 1 80 ? -10.561 -1.697 9.939 1.00 87.44 80 GLU A C 1
ATOM 631 O O . GLU A 1 80 ? -11.222 -2.114 8.986 1.00 87.44 80 GLU A O 1
ATOM 636 N N . VAL A 1 81 ? -10.738 -2.124 11.188 1.00 83.50 81 VAL A N 1
ATOM 637 C CA . VAL A 1 81 ? -11.733 -3.102 11.628 1.00 83.50 81 VAL A CA 1
ATOM 638 C C . VAL A 1 81 ? -12.459 -2.521 12.844 1.00 83.50 81 VAL A C 1
ATOM 640 O O . VAL A 1 81 ? -11.830 -2.224 13.863 1.00 83.50 81 VAL A O 1
ATOM 643 N N . SER A 1 82 ? -13.781 -2.373 12.738 1.00 74.62 82 SER A N 1
ATOM 644 C CA . SER A 1 82 ? -14.674 -1.948 13.829 1.00 74.62 82 SER A CA 1
ATOM 645 C C . SER A 1 82 ? -15.837 -2.900 14.005 1.00 74.62 82 SER A C 1
ATOM 647 O O . SER A 1 82 ? -16.400 -3.266 12.944 1.00 74.62 82 SER A O 1
#

Foldseek 3Di:
DDDDDPDDLDDDPVNVVVVVVVQVVCVVPVDHDDKDKDKDKAFDDFDWDDPPPDIDQADPPVPPDPDGHHGDGIRIDIDMDD

Sequence (82 aa):
MVQYSRSETRITEASFSALKQKVKKSTDETSGNILSLVMDEMAIRQHVEWDGKKYHGFIDVGTELDDPLPVAKEALTFMEVS

InterPro domains:
  IPR048365 Transposable element P transposase-like, RNase H domain, N-terminal [PF21787] (11-82)

Radius of gyration: 17.08 Å; Cα contacts (8 Å, |Δi|>4): 77; chains: 1; bounding box: 42×22×47 Å

Mean predicted aligned error: 9.12 Å

Solvent-accessible surface area (backbone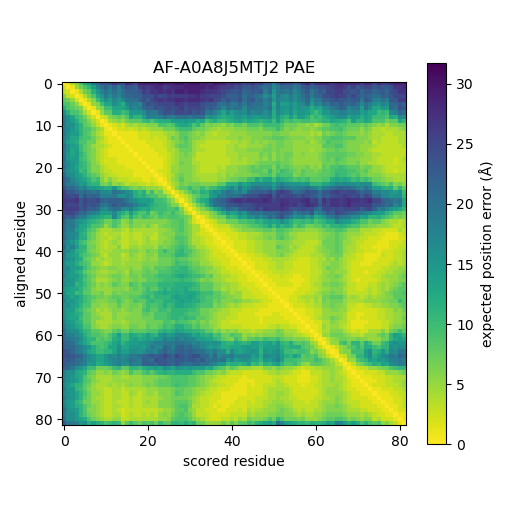 atoms only — not comparable to full-atom values): 5492 Å² total; per-residue (Å²): 134,84,81,78,74,85,81,66,86,60,91,48,71,66,60,53,51,53,53,53,53,53,54,55,67,36,66,80,43,100,54,84,79,76,72,44,78,47,73,51,79,42,83,47,80,70,52,76,49,72,80,87,85,54,80,44,38,45,60,70,85,78,67,93,62,91,64,92,54,61,69,28,51,61,43,86,44,80,44,81,48,119